Protein AF-A0A195F3Y2-F1 (afdb_monomer_lite)

Structure (mmCIF, N/CA/C/O backbone):
data_AF-A0A195F3Y2-F1
#
_entry.id   AF-A0A195F3Y2-F1
#
loop_
_atom_site.group_PDB
_atom_site.id
_atom_site.type_symbol
_atom_site.label_atom_id
_atom_site.label_alt_id
_atom_site.label_comp_id
_atom_site.label_asym_id
_atom_site.label_entity_id
_atom_site.label_seq_id
_atom_site.pdbx_PDB_ins_code
_atom_site.Cartn_x
_atom_site.Cartn_y
_atom_site.Cartn_z
_atom_site.occupancy
_atom_site.B_iso_or_equiv
_atom_site.auth_seq_id
_atom_site.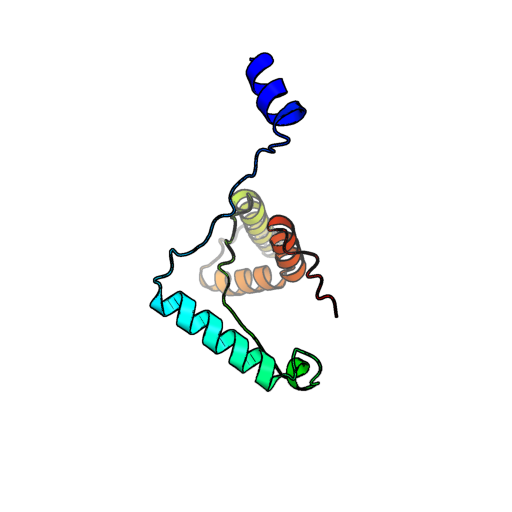auth_comp_id
_atom_site.auth_asym_id
_atom_site.auth_atom_id
_atom_site.pdbx_PDB_model_num
ATOM 1 N N . MET A 1 1 ? 20.994 25.272 -26.391 1.00 60.53 1 MET A N 1
ATOM 2 C CA . MET A 1 1 ? 20.183 24.185 -25.789 1.00 60.53 1 MET A CA 1
ATOM 3 C C . MET A 1 1 ? 19.407 23.308 -26.792 1.00 60.53 1 MET A C 1
ATOM 5 O O . MET A 1 1 ? 18.701 22.422 -26.342 1.00 60.53 1 MET A O 1
ATOM 9 N N . LYS A 1 2 ? 19.541 23.472 -28.125 1.00 79.38 2 LYS A N 1
ATOM 10 C CA . LYS A 1 2 ? 18.814 22.634 -29.110 1.00 79.38 2 LYS A CA 1
ATOM 11 C C . LYS A 1 2 ? 19.539 21.334 -29.495 1.00 79.38 2 LYS A C 1
ATOM 13 O O . LYS A 1 2 ? 18.905 20.293 -29.530 1.00 79.38 2 LYS A O 1
ATOM 18 N N . ALA A 1 3 ? 20.862 21.369 -29.679 1.00 87.94 3 ALA A N 1
ATOM 19 C CA . ALA A 1 3 ? 21.632 20.194 -30.112 1.00 87.94 3 ALA A CA 1
ATOM 20 C C . ALA A 1 3 ? 21.528 18.999 -29.142 1.00 87.94 3 ALA A C 1
ATOM 22 O O . ALA A 1 3 ? 21.267 17.881 -29.567 1.00 87.94 3 ALA A O 1
ATOM 23 N N . ILE A 1 4 ? 21.651 19.244 -27.831 1.00 89.94 4 ILE A N 1
ATOM 24 C CA . ILE A 1 4 ? 21.513 18.195 -26.805 1.00 89.94 4 ILE A CA 1
ATOM 25 C C . ILE A 1 4 ? 20.095 17.606 -26.802 1.00 89.94 4 ILE A C 1
ATOM 27 O O . ILE A 1 4 ? 19.940 16.396 -26.691 1.00 89.94 4 ILE A O 1
ATOM 31 N N . HIS A 1 5 ? 19.064 18.442 -26.956 1.00 88.75 5 HIS A N 1
ATOM 32 C CA . HIS A 1 5 ? 17.676 17.982 -27.013 1.00 88.75 5 HIS A CA 1
ATOM 33 C C . HIS A 1 5 ? 17.433 17.075 -28.227 1.00 88.75 5 HIS A C 1
ATOM 35 O O . HIS A 1 5 ? 16.867 16.001 -28.067 1.00 88.75 5 HIS A O 1
ATOM 41 N N . THR A 1 6 ? 17.906 17.471 -29.413 1.00 93.06 6 THR A N 1
ATOM 42 C CA . THR A 1 6 ? 17.807 16.675 -30.649 1.00 93.06 6 THR A CA 1
ATOM 43 C C . THR A 1 6 ? 18.561 15.351 -30.533 1.00 93.06 6 THR A C 1
ATOM 45 O O . THR A 1 6 ? 18.027 14.303 -30.872 1.00 93.06 6 THR A O 1
ATOM 48 N N . ILE A 1 7 ? 19.776 15.353 -29.979 1.00 94.25 7 ILE A N 1
ATOM 49 C CA . ILE A 1 7 ? 20.533 14.111 -29.768 1.00 94.25 7 ILE A CA 1
ATOM 50 C C . ILE A 1 7 ? 19.792 13.174 -28.809 1.00 94.25 7 ILE A C 1
ATOM 52 O O . ILE A 1 7 ? 19.632 11.996 -29.112 1.00 94.25 7 ILE A O 1
ATOM 56 N N . LEU A 1 8 ? 19.302 13.682 -27.677 1.00 93.38 8 LEU A N 1
ATOM 57 C CA . LEU A 1 8 ? 18.614 12.863 -26.680 1.00 93.38 8 LEU A CA 1
ATOM 58 C C . LEU A 1 8 ? 17.268 12.332 -27.193 1.00 93.38 8 LEU A C 1
ATOM 60 O O . LEU A 1 8 ? 17.008 11.136 -27.097 1.00 93.38 8 LEU A O 1
ATOM 64 N N . HIS A 1 9 ? 16.416 13.190 -27.745 1.00 90.88 9 HIS A N 1
ATOM 65 C CA . HIS A 1 9 ? 15.065 12.792 -28.133 1.00 90.88 9 HIS A CA 1
ATOM 66 C C . HIS A 1 9 ? 14.990 12.170 -29.527 1.00 90.88 9 HIS A C 1
ATOM 68 O O . HIS A 1 9 ? 14.334 11.145 -29.673 1.00 90.88 9 HIS A O 1
ATOM 74 N N . ASP A 1 10 ? 15.677 12.731 -30.523 1.00 91.44 10 ASP A N 1
ATOM 75 C CA . ASP A 1 10 ? 15.483 12.335 -31.923 1.00 91.44 10 ASP A CA 1
ATOM 76 C C . ASP A 1 10 ? 16.459 11.225 -32.341 1.00 91.44 10 ASP A C 1
ATOM 78 O O . ASP A 1 10 ? 16.068 10.280 -33.020 1.00 91.44 10 ASP A O 1
ATOM 82 N N . HIS A 1 11 ? 17.720 11.289 -31.896 1.00 95.00 11 HIS A N 1
ATOM 83 C CA . HIS A 1 11 ? 18.724 10.271 -32.239 1.00 95.00 11 HIS A CA 1
ATOM 84 C C . HIS A 1 11 ? 18.772 9.110 -31.240 1.00 95.00 11 HIS A C 1
ATOM 86 O O . HIS A 1 11 ? 18.889 7.955 -31.643 1.00 95.00 11 HIS A O 1
ATOM 92 N N . LEU A 1 12 ? 18.690 9.400 -29.938 1.00 95.12 12 LEU A N 1
ATOM 93 C CA . LEU A 1 12 ? 18.783 8.392 -28.874 1.00 95.12 12 LEU A CA 1
ATOM 94 C C . LEU A 1 12 ? 17.417 7.919 -28.363 1.00 95.12 12 LEU A C 1
ATOM 96 O O . LEU A 1 12 ? 17.365 6.951 -27.606 1.00 95.12 12 LEU A O 1
ATOM 100 N N . SER A 1 13 ? 16.317 8.573 -28.757 1.00 92.69 13 SER A N 1
ATOM 101 C CA . SER A 1 13 ? 14.949 8.221 -28.336 1.00 92.69 13 SER A CA 1
ATOM 102 C C . SER A 1 13 ? 14.760 8.135 -26.815 1.00 92.69 13 SER A C 1
ATOM 104 O O . SER A 1 13 ? 13.888 7.417 -26.317 1.00 92.69 13 SER A O 1
ATOM 106 N N . VAL A 1 14 ? 15.566 8.866 -26.040 1.00 93.06 14 VAL A N 1
ATOM 107 C CA . VAL A 1 14 ? 15.429 8.896 -24.585 1.00 93.06 14 VAL A CA 1
ATOM 108 C C . VAL A 1 14 ? 14.364 9.903 -24.169 1.00 93.06 14 VAL A C 1
ATOM 110 O O . VAL A 1 14 ? 14.152 10.945 -24.785 1.00 93.06 14 VAL A O 1
ATOM 113 N N . ARG A 1 15 ? 13.668 9.586 -23.081 1.00 89.19 15 ARG A N 1
ATOM 114 C CA . ARG A 1 15 ? 12.588 10.399 -22.516 1.00 89.19 15 ARG A CA 1
ATOM 115 C C . ARG A 1 15 ? 12.882 10.693 -21.058 1.00 89.19 15 ARG A C 1
ATOM 117 O O . ARG A 1 15 ? 13.332 9.814 -20.324 1.00 89.19 15 ARG A O 1
ATOM 124 N N . LYS A 1 16 ? 12.598 11.921 -20.622 1.00 86.25 16 LYS A N 1
ATOM 125 C CA . LYS A 1 16 ? 12.709 12.279 -19.208 1.00 86.25 16 LYS A CA 1
ATOM 126 C C . LYS A 1 16 ? 11.662 11.492 -18.422 1.00 86.25 16 LYS A C 1
ATOM 128 O O . LYS A 1 16 ? 10.464 11.654 -1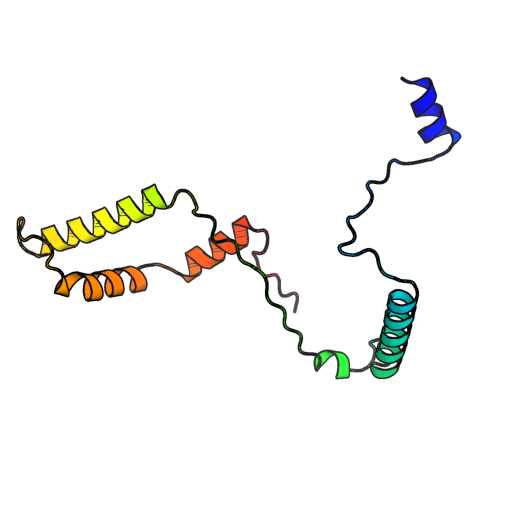8.645 1.00 86.25 16 LYS A O 1
ATOM 133 N N . LEU A 1 17 ? 12.121 10.648 -17.506 1.00 85.62 17 LEU A N 1
ATOM 134 C CA . LEU A 1 17 ? 11.267 9.949 -16.556 1.00 85.62 17 LEU A CA 1
ATOM 135 C C . LEU A 1 17 ? 11.397 10.632 -15.199 1.00 85.62 17 LEU A C 1
ATOM 137 O O . LEU A 1 17 ? 12.502 10.869 -14.715 1.00 85.62 17 LEU A O 1
ATOM 141 N N . CYS A 1 18 ? 10.264 10.954 -14.586 1.00 82.50 18 CYS A N 1
ATOM 142 C CA . CYS A 1 18 ? 10.240 11.327 -13.181 1.00 82.50 18 CYS A CA 1
ATOM 143 C C . CYS A 1 18 ? 10.225 10.039 -12.354 1.00 82.50 18 CYS A C 1
ATOM 145 O O . CYS A 1 18 ? 9.312 9.221 -12.497 1.00 82.50 18 CYS A O 1
ATOM 147 N N . SER A 1 19 ? 11.233 9.847 -11.506 1.00 81.56 19 SER A N 1
ATOM 148 C CA . SER A 1 19 ? 11.276 8.715 -10.581 1.00 81.56 19 SER A CA 1
ATOM 149 C C . SER A 1 19 ? 10.114 8.796 -9.590 1.00 81.56 19 SER A C 1
ATOM 151 O O . SER A 1 19 ? 9.790 9.869 -9.082 1.00 81.56 19 SER A O 1
ATOM 153 N N . ARG A 1 20 ? 9.476 7.657 -9.303 1.00 87.56 20 ARG A N 1
ATOM 154 C CA . ARG A 1 20 ? 8.443 7.565 -8.261 1.00 87.56 20 ARG A CA 1
ATOM 155 C C . ARG A 1 20 ? 9.107 7.470 -6.889 1.00 87.56 20 ARG A C 1
ATOM 157 O O . ARG A 1 20 ? 10.095 6.755 -6.738 1.00 87.56 20 ARG A O 1
ATOM 164 N N . TRP A 1 21 ? 8.534 8.147 -5.896 1.00 89.12 21 TRP A N 1
ATOM 165 C CA . TRP A 1 21 ? 8.955 8.005 -4.504 1.00 89.12 21 TRP A CA 1
ATOM 166 C C . TRP A 1 21 ? 8.657 6.593 -3.996 1.00 89.12 21 TRP A C 1
ATOM 168 O O . TRP A 1 21 ? 7.543 6.090 -4.149 1.00 89.12 21 TRP A O 1
ATOM 178 N N . ILE A 1 22 ? 9.664 5.962 -3.395 1.00 87.50 22 ILE A N 1
ATOM 179 C CA . ILE A 1 22 ? 9.545 4.665 -2.728 1.00 87.50 22 ILE A CA 1
ATOM 180 C C . ILE A 1 22 ? 9.650 4.936 -1.220 1.00 87.50 22 ILE A C 1
ATOM 182 O O . ILE A 1 22 ? 10.655 5.509 -0.805 1.00 87.50 22 ILE A O 1
ATOM 186 N N . PRO A 1 23 ? 8.657 4.543 -0.397 1.00 87.88 23 PRO A N 1
ATOM 187 C CA . PRO A 1 23 ? 8.615 4.903 1.025 1.00 87.88 23 PRO A CA 1
ATOM 188 C C . PRO A 1 23 ? 9.818 4.434 1.848 1.00 87.88 23 PRO A C 1
ATOM 190 O O . PRO A 1 23 ? 10.181 5.073 2.827 1.00 87.88 23 PRO A O 1
ATOM 193 N N . HIS A 1 24 ? 10.424 3.304 1.473 1.00 90.62 24 HIS A N 1
ATOM 194 C CA . HIS A 1 24 ? 11.511 2.700 2.233 1.00 90.62 24 HIS A CA 1
ATOM 195 C C . HIS A 1 24 ? 12.542 2.058 1.307 1.00 90.62 24 HIS A C 1
ATOM 197 O O . HIS A 1 24 ? 12.185 1.353 0.359 1.00 90.62 24 HIS A O 1
ATOM 203 N N . ASN A 1 25 ? 13.824 2.235 1.623 1.00 94.12 25 ASN A N 1
ATOM 204 C CA . ASN A 1 25 ? 14.902 1.515 0.957 1.00 94.12 25 ASN A CA 1
ATOM 205 C C . ASN A 1 25 ? 15.063 0.124 1.589 1.00 94.12 25 ASN A C 1
ATOM 207 O O . ASN A 1 25 ? 15.506 0.000 2.727 1.00 94.12 25 ASN A O 1
ATOM 211 N N . LEU A 1 26 ? 14.613 -0.922 0.899 1.00 95.81 26 LEU A N 1
ATOM 212 C CA . LEU A 1 26 ? 14.570 -2.277 1.455 1.00 95.81 26 LEU A CA 1
ATOM 213 C C . LEU A 1 26 ? 15.937 -2.966 1.405 1.00 95.81 26 LEU A C 1
ATOM 215 O O . LEU A 1 26 ? 16.638 -2.896 0.393 1.00 95.81 26 LEU A O 1
ATOM 219 N N . THR A 1 27 ? 16.262 -3.724 2.454 1.00 97.56 27 THR A N 1
ATOM 220 C CA . THR A 1 27 ? 17.413 -4.636 2.450 1.00 97.56 27 THR A CA 1
ATOM 221 C C . THR A 1 27 ? 17.165 -5.820 1.517 1.00 97.56 27 THR A C 1
ATOM 223 O O . THR A 1 27 ? 16.024 -6.145 1.177 1.00 97.56 27 THR A O 1
ATOM 226 N N . GLU A 1 28 ? 18.230 -6.507 1.104 1.00 97.75 28 GLU A N 1
ATOM 227 C CA . GLU A 1 28 ? 18.093 -7.643 0.188 1.00 97.75 28 GLU A CA 1
ATOM 228 C C . GLU A 1 28 ? 17.259 -8.782 0.797 1.00 97.75 28 GLU A C 1
ATOM 230 O O . GLU A 1 28 ? 16.372 -9.330 0.142 1.00 97.75 28 GLU A O 1
ATOM 235 N N . ALA A 1 29 ? 17.432 -9.046 2.095 1.00 97.94 29 ALA A N 1
ATOM 236 C CA . ALA A 1 29 ? 16.613 -10.007 2.830 1.00 97.94 29 ALA A CA 1
ATOM 237 C C . ALA A 1 29 ? 15.118 -9.627 2.833 1.00 97.94 29 ALA A C 1
ATOM 239 O O . ALA A 1 29 ? 14.259 -10.483 2.615 1.00 97.94 29 ALA A O 1
ATOM 240 N N . GLN A 1 30 ? 14.783 -8.342 3.011 1.00 97.75 30 GLN A N 1
ATOM 241 C CA . GLN A 1 30 ? 13.394 -7.865 2.955 1.00 97.75 30 GLN A CA 1
ATOM 242 C C . GLN A 1 30 ? 12.784 -8.036 1.558 1.00 97.75 30 GLN A C 1
ATOM 244 O O . GLN A 1 30 ? 11.621 -8.426 1.436 1.00 97.75 30 GLN A O 1
ATOM 249 N N . LYS A 1 31 ? 13.552 -7.784 0.491 1.00 97.31 31 LYS A N 1
ATOM 250 C CA . LYS A 1 31 ? 13.090 -8.013 -0.888 1.00 97.31 31 LYS A CA 1
ATOM 251 C C . LYS A 1 31 ? 12.809 -9.491 -1.139 1.00 97.31 31 LYS A C 1
ATOM 253 O O . LYS A 1 31 ? 11.742 -9.826 -1.654 1.00 97.31 31 LYS A O 1
ATOM 258 N N . GLN A 1 32 ? 13.724 -10.370 -0.733 1.00 98.19 32 GLN A N 1
ATOM 259 C CA . GLN A 1 32 ? 13.554 -11.817 -0.867 1.00 98.19 32 GLN A CA 1
ATOM 260 C C . GLN A 1 32 ? 12.327 -12.312 -0.098 1.00 98.19 32 GLN A C 1
ATOM 262 O O . GLN A 1 32 ? 11.516 -13.056 -0.654 1.00 98.19 32 GLN A O 1
ATOM 267 N N . ALA A 1 33 ? 12.136 -11.841 1.137 1.00 98.12 33 ALA A N 1
ATOM 268 C CA . ALA A 1 33 ? 10.952 -12.148 1.930 1.00 98.12 33 ALA A CA 1
ATOM 269 C C . ALA A 1 33 ? 9.666 -11.707 1.213 1.00 98.12 33 ALA A C 1
ATOM 271 O O . ALA A 1 33 ? 8.754 -12.515 1.053 1.00 98.12 33 ALA A O 1
ATOM 272 N N . ARG A 1 34 ? 9.609 -10.476 0.687 1.00 97.62 34 ARG A N 1
ATOM 273 C CA . ARG A 1 34 ? 8.444 -9.989 -0.075 1.00 97.62 34 ARG A CA 1
ATOM 274 C C . ARG A 1 34 ? 8.145 -10.855 -1.297 1.00 97.62 34 ARG A C 1
ATOM 276 O O . ARG A 1 34 ? 6.993 -11.214 -1.512 1.00 97.62 34 ARG A O 1
ATOM 283 N N . VAL A 1 35 ? 9.159 -11.225 -2.083 1.00 97.94 35 VAL A N 1
ATOM 284 C CA . VAL A 1 35 ? 8.974 -12.100 -3.255 1.00 97.94 35 VAL A CA 1
ATOM 285 C C . VAL A 1 35 ? 8.456 -13.476 -2.839 1.00 97.94 35 VAL A C 1
ATOM 287 O O . VAL A 1 35 ? 7.555 -14.010 -3.490 1.00 97.94 35 VAL A O 1
ATOM 290 N N . LYS A 1 36 ? 8.997 -14.048 -1.759 1.00 98.38 36 LYS A N 1
ATOM 291 C CA . LYS A 1 36 ? 8.550 -15.336 -1.218 1.00 98.38 36 LYS A CA 1
ATOM 292 C C . LYS A 1 36 ? 7.072 -15.282 -0.824 1.00 98.38 36 LYS A C 1
ATOM 294 O O . LYS A 1 36 ? 6.291 -16.083 -1.332 1.00 98.38 36 LYS A O 1
ATOM 299 N N . TRP A 1 37 ? 6.682 -14.291 -0.024 1.00 97.75 37 TRP A N 1
ATOM 300 C CA . TRP A 1 37 ? 5.294 -14.086 0.399 1.00 97.75 37 TRP A CA 1
ATOM 301 C C . TRP A 1 37 ? 4.346 -13.900 -0.791 1.00 97.75 37 TRP A C 1
ATOM 303 O O . TRP A 1 37 ? 3.293 -14.532 -0.849 1.00 97.75 37 TRP A O 1
ATOM 313 N N . SER A 1 38 ? 4.734 -13.109 -1.795 1.00 96.94 38 SER A N 1
ATOM 314 C CA . SER A 1 38 ? 3.930 -12.932 -3.011 1.00 96.94 38 SER A CA 1
ATOM 315 C C . SER A 1 38 ? 3.715 -14.244 -3.772 1.00 96.94 38 SER A C 1
ATOM 317 O O . SER A 1 38 ? 2.607 -14.514 -4.236 1.00 96.94 38 SER A O 1
ATOM 319 N N . LYS A 1 39 ? 4.748 -15.089 -3.892 1.00 97.69 39 LYS A N 1
ATOM 320 C CA . LYS A 1 39 ? 4.632 -16.407 -4.543 1.00 97.69 39 LYS A CA 1
ATOM 321 C C . LYS A 1 39 ? 3.701 -17.341 -3.768 1.00 97.69 39 LYS A C 1
ATOM 323 O O . LYS A 1 39 ? 2.890 -18.034 -4.383 1.00 97.69 39 LYS A O 1
ATOM 328 N N . GLU A 1 40 ? 3.792 -17.344 -2.442 1.00 97.00 40 GLU A N 1
ATOM 329 C CA . GLU A 1 40 ? 2.916 -18.136 -1.571 1.00 97.00 40 GLU A CA 1
ATOM 330 C C . GLU A 1 40 ? 1.454 -17.687 -1.690 1.00 97.00 40 GLU A C 1
ATOM 332 O O . GLU A 1 40 ? 0.572 -18.521 -1.902 1.00 97.00 40 GLU A O 1
ATOM 337 N N . MET A 1 41 ? 1.199 -16.376 -1.671 1.00 95.56 41 MET A N 1
ATOM 338 C CA . MET A 1 41 ? -0.136 -15.804 -1.874 1.00 95.56 41 MET A CA 1
ATOM 339 C C . MET A 1 41 ? -0.712 -16.162 -3.248 1.00 95.56 41 MET A C 1
ATOM 341 O O . MET A 1 41 ? -1.853 -16.615 -3.344 1.00 95.56 41 MET A O 1
ATOM 345 N N . LEU A 1 42 ? 0.083 -16.048 -4.317 1.00 95.62 42 LEU A N 1
ATOM 346 C CA . LEU A 1 42 ? -0.344 -16.447 -5.661 1.00 95.62 42 LEU A CA 1
ATOM 347 C C . LEU A 1 42 ? -0.727 -17.928 -5.729 1.00 95.62 42 LEU A C 1
ATOM 349 O O . LEU A 1 42 ? -1.719 -18.270 -6.373 1.00 95.62 42 LEU A O 1
ATOM 353 N N . LYS A 1 43 ? 0.030 -18.809 -5.067 1.00 95.69 43 LYS A N 1
ATOM 354 C CA . LYS A 1 43 ? -0.304 -20.236 -4.991 1.00 95.69 43 LYS A CA 1
ATOM 355 C C . LYS A 1 43 ? -1.603 -20.454 -4.211 1.00 95.69 43 LYS A C 1
ATOM 357 O O . LYS A 1 43 ? -2.479 -21.164 -4.697 1.00 95.69 43 LYS A O 1
ATOM 362 N N . LYS A 1 44 ? -1.751 -19.803 -3.053 1.00 94.75 44 LYS A N 1
ATOM 363 C CA . LYS A 1 44 ? -2.925 -19.911 -2.169 1.00 94.75 44 LYS A CA 1
ATOM 364 C C . LYS A 1 44 ? -4.232 -19.536 -2.871 1.00 94.75 44 LYS A C 1
ATOM 366 O O . LYS A 1 44 ? -5.237 -20.211 -2.687 1.00 94.75 44 LYS A O 1
ATOM 371 N N . PHE A 1 45 ? -4.214 -18.500 -3.706 1.00 95.44 45 PHE A N 1
ATOM 372 C CA . PHE A 1 45 ? -5.414 -17.991 -4.378 1.00 95.44 45 PHE A CA 1
ATOM 373 C C . PHE A 1 45 ? -5.556 -18.443 -5.837 1.00 95.44 45 PHE A C 1
ATOM 375 O O . PHE A 1 45 ? -6.294 -17.824 -6.602 1.00 95.44 45 PHE A O 1
ATOM 382 N N . ASN A 1 46 ? -4.857 -19.508 -6.250 1.00 94.12 46 ASN A N 1
ATOM 383 C CA . ASN A 1 46 ? -4.853 -20.003 -7.634 1.00 94.12 46 ASN A CA 1
ATOM 384 C C . ASN A 1 46 ? -4.632 -18.874 -8.663 1.00 94.12 46 ASN A C 1
ATOM 386 O O . ASN A 1 46 ? -5.379 -18.724 -9.631 1.00 94.12 46 ASN A O 1
ATOM 390 N N . ARG A 1 47 ? -3.635 -18.018 -8.404 1.00 91.88 47 ARG A N 1
ATOM 391 C CA . ARG A 1 47 ? -3.310 -16.824 -9.205 1.00 91.88 47 ARG A CA 1
ATOM 392 C C . ARG A 1 47 ? -4.506 -15.880 -9.406 1.00 91.88 47 ARG A C 1
ATOM 394 O O . ARG A 1 47 ? -4.645 -15.285 -10.467 1.00 91.88 47 ARG A O 1
ATOM 401 N N . GLY A 1 48 ? -5.372 -15.775 -8.399 1.00 88.31 48 GLY A N 1
ATOM 402 C CA . GLY A 1 48 ? -6.566 -14.929 -8.418 1.00 88.31 48 GLY A CA 1
ATOM 403 C C . GLY A 1 48 ? -7.826 -15.604 -8.966 1.00 88.31 48 GLY A C 1
ATOM 404 O O . GLY A 1 48 ? -8.878 -14.984 -8.959 1.00 88.31 48 GLY A O 1
ATOM 405 N N . ARG A 1 49 ? -7.759 -16.866 -9.413 1.00 91.06 49 ARG A N 1
ATOM 406 C CA . ARG A 1 49 ? -8.935 -17.605 -9.916 1.00 91.06 49 ARG A CA 1
ATOM 407 C C . ARG A 1 49 ? -9.796 -18.216 -8.814 1.00 91.06 49 ARG A C 1
ATOM 409 O O . ARG A 1 49 ? -10.863 -18.745 -9.095 1.00 91.06 49 ARG A O 1
ATOM 416 N N . SER A 1 50 ? -9.298 -18.240 -7.582 1.00 93.62 50 SER A N 1
ATOM 417 C CA . SER A 1 50 ? -10.042 -18.781 -6.450 1.00 93.62 50 SER A CA 1
ATOM 418 C C . SER A 1 50 ? -11.008 -17.739 -5.894 1.00 93.62 50 SER A C 1
ATOM 420 O O . SER A 1 50 ? -10.586 -16.636 -5.552 1.00 93.62 50 SER A O 1
ATOM 422 N N . ASN A 1 51 ? -12.267 -18.128 -5.6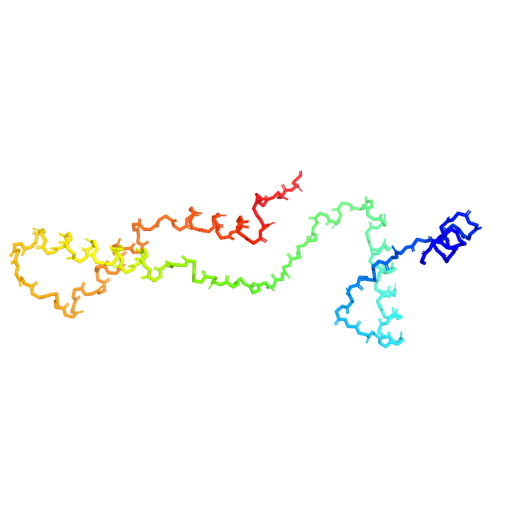79 1.00 93.19 51 ASN A N 1
ATOM 423 C CA . ASN A 1 51 ? -13.263 -17.281 -5.011 1.00 93.19 51 ASN A CA 1
ATOM 424 C C . ASN A 1 51 ? -12.865 -16.908 -3.570 1.00 93.19 51 ASN A C 1
ATOM 426 O O . ASN A 1 51 ? -13.421 -15.977 -3.001 1.00 93.19 51 ASN A O 1
ATOM 430 N N . LEU A 1 52 ? -11.864 -17.578 -2.985 1.00 89.94 52 LEU A N 1
ATOM 431 C CA . LEU A 1 52 ? -11.315 -17.220 -1.674 1.00 89.94 52 LEU A CA 1
ATOM 432 C C . LEU A 1 52 ? -10.745 -15.794 -1.624 1.00 89.94 52 LEU A C 1
ATOM 434 O O . LEU A 1 52 ? -10.611 -15.250 -0.532 1.00 89.94 52 LEU A O 1
ATOM 438 N N . VAL A 1 53 ? -10.409 -15.187 -2.769 1.00 91.25 53 VAL A N 1
ATOM 439 C CA . VAL A 1 53 ? -9.965 -13.784 -2.828 1.00 91.25 53 VAL A CA 1
ATOM 440 C C . VAL A 1 53 ? -11.044 -12.839 -2.287 1.00 91.25 53 VAL A C 1
ATOM 442 O O . VAL A 1 53 ? -10.706 -11.880 -1.601 1.00 91.25 53 VAL A O 1
ATOM 445 N N . TYR A 1 54 ? -12.329 -13.143 -2.504 1.00 91.50 54 TYR A N 1
ATOM 446 C CA . TYR A 1 54 ? -13.448 -12.331 -2.008 1.00 91.50 54 TYR A CA 1
ATOM 447 C C . TYR A 1 54 ? -13.620 -12.384 -0.486 1.00 91.50 54 TYR A C 1
ATOM 449 O O . TYR A 1 54 ? -14.300 -11.540 0.085 1.00 91.50 54 TYR A O 1
ATOM 457 N N . ASN A 1 55 ? -12.972 -13.341 0.181 1.00 93.31 55 ASN A N 1
ATOM 458 C CA . ASN A 1 55 ? -13.005 -13.464 1.637 1.00 93.31 55 ASN A CA 1
ATOM 459 C C . ASN A 1 55 ? -11.888 -12.656 2.321 1.00 93.31 55 ASN A C 1
ATOM 461 O O . ASN A 1 55 ? -11.753 -12.711 3.544 1.00 93.31 55 ASN A O 1
ATOM 465 N N . ILE A 1 56 ? -11.041 -11.951 1.561 1.00 91.69 56 ILE A N 1
ATOM 466 C CA . ILE A 1 56 ? -9.963 -11.136 2.121 1.00 91.69 56 ILE A CA 1
ATOM 467 C C . ILE A 1 56 ? -10.555 -9.819 2.630 1.00 91.69 56 ILE A C 1
ATOM 469 O O . ILE A 1 56 ? -11.009 -8.989 1.849 1.00 91.69 56 ILE A O 1
ATOM 473 N N . VAL A 1 57 ? -10.485 -9.609 3.943 1.00 93.06 57 VAL A N 1
ATOM 474 C CA . VAL A 1 57 ? -10.813 -8.332 4.587 1.00 93.06 57 VAL A CA 1
ATOM 475 C C . VAL A 1 57 ? -9.507 -7.629 4.955 1.00 93.06 57 VAL A C 1
ATOM 477 O O . VAL A 1 57 ? -8.670 -8.207 5.647 1.00 93.06 57 VAL A O 1
ATOM 480 N N . THR A 1 58 ? -9.319 -6.394 4.488 1.00 94.06 58 THR A N 1
ATOM 481 C CA . THR A 1 58 ? -8.153 -5.554 4.810 1.00 94.06 58 THR A CA 1
ATOM 482 C C . THR A 1 58 ? -8.596 -4.268 5.493 1.00 94.06 58 THR A C 1
ATOM 484 O O . THR A 1 58 ? -9.607 -3.689 5.103 1.00 94.06 58 THR A O 1
ATOM 487 N N . GLY A 1 59 ? -7.814 -3.788 6.455 1.00 93.44 59 GLY A N 1
ATOM 488 C CA . GLY A 1 59 ? -7.988 -2.478 7.074 1.00 93.44 59 GLY A CA 1
ATOM 489 C C . GLY A 1 59 ? -6.629 -1.836 7.323 1.00 93.44 59 GLY A C 1
ATOM 490 O O . GLY A 1 59 ? -5.659 -2.548 7.579 1.00 93.44 59 GLY A O 1
ATOM 491 N N . ASP A 1 60 ? -6.570 -0.514 7.209 1.00 93.62 60 ASP A N 1
ATOM 492 C CA . ASP A 1 60 ? -5.409 0.301 7.562 1.00 93.62 60 ASP A CA 1
ATOM 493 C C . ASP A 1 60 ? -5.897 1.658 8.085 1.00 93.62 60 ASP A C 1
ATOM 495 O O . ASP A 1 60 ? -7.025 2.079 7.801 1.00 93.62 60 ASP A O 1
ATOM 499 N N . GLU A 1 61 ? -5.061 2.340 8.853 1.00 91.00 61 GLU A N 1
ATOM 500 C CA . GLU A 1 61 ? -5.371 3.642 9.428 1.00 91.00 61 GLU A CA 1
ATOM 501 C C . GLU A 1 61 ? -4.750 4.744 8.572 1.00 91.00 61 GLU A C 1
ATOM 503 O O . GLU A 1 61 ? -3.570 4.725 8.233 1.00 91.00 61 GLU A O 1
ATOM 508 N N . THR A 1 62 ? -5.549 5.745 8.209 1.00 84.75 62 THR A N 1
ATOM 509 C CA . THR A 1 62 ? -5.052 6.932 7.508 1.00 84.75 62 THR A CA 1
ATOM 510 C C . THR A 1 62 ? -5.264 8.156 8.378 1.00 84.75 62 THR A C 1
ATOM 512 O O . THR A 1 62 ? -6.369 8.411 8.856 1.00 84.75 62 THR A O 1
ATOM 515 N N . TRP A 1 63 ? -4.208 8.951 8.547 1.00 85.94 63 TRP A N 1
ATOM 516 C CA . TRP A 1 63 ? -4.310 10.254 9.189 1.00 85.94 63 TRP A CA 1
ATOM 517 C C . TRP A 1 63 ? -5.109 11.203 8.300 1.00 85.94 63 TRP A C 1
ATOM 519 O O . TRP A 1 63 ? -4.634 11.665 7.262 1.00 85.94 63 TRP A O 1
ATOM 529 N N . ILE A 1 64 ? -6.334 11.509 8.717 1.00 79.19 64 ILE A N 1
ATOM 530 C CA . ILE A 1 64 ? -7.128 12.568 8.103 1.00 79.19 64 ILE A CA 1
ATOM 531 C C . ILE A 1 64 ? -6.725 13.866 8.787 1.00 79.19 64 ILE A C 1
ATOM 533 O O . ILE A 1 64 ? -7.089 14.128 9.935 1.00 79.19 64 ILE A O 1
ATOM 537 N N . TYR A 1 65 ? -5.957 14.689 8.078 1.00 69.56 65 TYR A N 1
ATOM 538 C CA . TYR A 1 65 ? -5.711 16.049 8.527 1.00 69.56 65 TYR A CA 1
ATOM 539 C C . TYR A 1 65 ? -7.047 16.789 8.564 1.00 69.56 65 TYR A C 1
ATOM 541 O O . TYR A 1 65 ? -7.638 17.083 7.525 1.00 69.56 65 TYR A O 1
ATOM 549 N N . SER A 1 66 ? -7.514 17.116 9.770 1.00 59.94 66 SER A N 1
ATOM 550 C CA . SER A 1 66 ? -8.565 18.111 9.957 1.00 59.94 66 SER A CA 1
ATOM 551 C C . SER A 1 66 ? -7.987 19.462 9.556 1.00 59.94 66 SER A C 1
ATOM 553 O O . SER A 1 66 ? -7.477 20.212 10.388 1.00 59.94 66 SER A O 1
ATOM 555 N N . TYR A 1 67 ? -8.019 19.759 8.259 1.00 47.28 67 TYR A N 1
ATOM 556 C CA . TYR A 1 67 ? -7.719 21.089 7.766 1.00 47.28 67 TYR A CA 1
ATOM 557 C C . TYR A 1 67 ? -8.725 22.033 8.433 1.00 47.28 67 TYR A C 1
ATOM 559 O O . TYR A 1 67 ? -9.932 21.905 8.218 1.00 47.28 67 TYR A O 1
ATOM 567 N N . GLU A 1 68 ? -8.260 22.964 9.274 1.00 48.12 68 GLU A N 1
ATOM 568 C CA . GLU A 1 68 ? -9.090 24.083 9.728 1.00 48.12 68 GLU A CA 1
ATOM 569 C C . GLU A 1 68 ? -9.416 24.938 8.489 1.00 48.12 68 GLU A C 1
ATOM 571 O O . GLU A 1 68 ? -8.740 25.914 8.169 1.00 48.12 68 GLU A O 1
ATOM 576 N N . LEU A 1 69 ? -10.441 24.530 7.738 1.00 41.81 69 LEU A N 1
ATOM 577 C CA . LEU A 1 69 ? -10.947 25.163 6.523 1.00 41.81 69 LEU A CA 1
ATOM 578 C C . LEU A 1 69 ? -11.495 26.553 6.832 1.00 41.81 69 LEU A C 1
ATOM 580 O O . LEU A 1 69 ? -12.707 26.699 6.920 1.00 41.81 69 LEU A O 1
ATOM 584 N N . LYS A 1 70 ? -10.657 27.575 7.065 1.00 41.91 70 LYS A N 1
ATOM 585 C CA . LYS A 1 70 ? -11.108 28.957 7.360 1.00 41.91 70 LYS A CA 1
ATOM 586 C C . LYS A 1 70 ? -12.288 28.998 8.359 1.00 41.91 70 LYS A C 1
ATOM 588 O O . LYS A 1 70 ? -13.109 29.914 8.362 1.00 41.91 70 LYS A O 1
ATOM 593 N N . SER A 1 71 ? -12.402 27.977 9.209 1.00 45.59 71 SER A N 1
ATOM 594 C CA . SER A 1 71 ? -13.626 27.690 9.950 1.00 45.59 71 SER A CA 1
ATOM 595 C C . SER A 1 71 ? -13.601 28.433 11.267 1.00 45.59 71 SER A C 1
ATOM 597 O O . SER A 1 71 ? -14.639 28.633 11.868 1.00 45.59 71 SER A O 1
ATOM 599 N N . LYS A 1 72 ? -12.461 28.999 11.673 1.00 45.44 72 LYS A N 1
ATOM 600 C CA . LYS A 1 72 ? -12.448 30.014 12.724 1.00 45.44 72 LYS A CA 1
ATOM 601 C C . LYS A 1 72 ? -13.307 31.225 12.385 1.00 45.44 72 LYS A C 1
ATOM 603 O O . LYS A 1 72 ? -13.790 31.844 13.313 1.00 45.44 72 LYS A O 1
ATOM 608 N N . GLN A 1 73 ? -13.567 31.560 11.119 1.00 47.53 73 GLN A N 1
ATOM 609 C CA . GLN A 1 73 ? -14.544 32.611 10.818 1.00 47.53 73 GLN A CA 1
ATOM 610 C C . GLN A 1 73 ? -15.968 32.051 10.791 1.00 47.53 73 GLN A C 1
ATOM 612 O O . GLN A 1 73 ? -16.820 32.572 11.498 1.00 47.53 73 GLN A O 1
ATOM 617 N N . ASN A 1 74 ? -16.226 30.940 10.096 1.00 46.59 74 ASN A N 1
ATOM 618 C CA . ASN A 1 74 ? -17.583 30.386 9.991 1.00 46.59 74 ASN A CA 1
ATOM 619 C C . ASN A 1 74 ? -18.106 29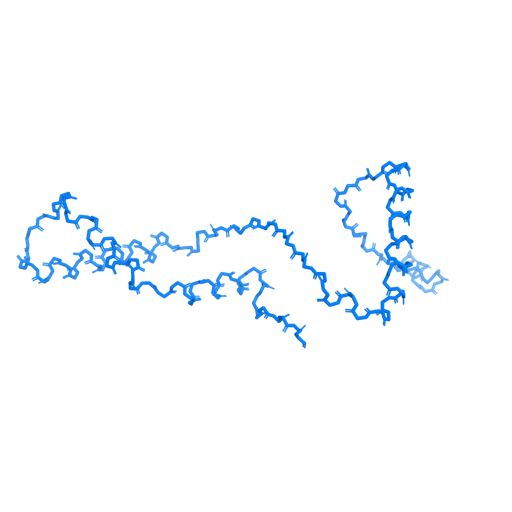.718 11.275 1.00 46.59 74 ASN A C 1
ATOM 621 O O . ASN A 1 74 ? -19.273 29.898 11.589 1.00 46.59 74 ASN A O 1
ATOM 625 N N . ASN A 1 75 ? -17.273 29.034 12.062 1.00 51.84 75 ASN A N 1
ATOM 626 C CA . ASN A 1 75 ? -17.618 28.453 13.368 1.00 51.84 75 ASN A CA 1
ATOM 627 C C . ASN A 1 75 ? -17.703 29.518 14.458 1.00 51.84 75 ASN A C 1
ATOM 629 O O . ASN A 1 75 ? -18.541 29.406 15.345 1.00 51.84 75 ASN A O 1
ATOM 633 N N . LEU A 1 76 ? -16.883 30.573 14.395 1.00 52.78 76 LEU A N 1
ATOM 634 C CA . LEU A 1 76 ? -17.053 31.720 15.286 1.00 52.78 76 LEU A CA 1
ATOM 635 C C . LEU A 1 76 ? -18.333 32.473 14.926 1.00 52.78 76 LEU A C 1
ATOM 637 O O . LEU A 1 76 ? -19.054 32.876 15.826 1.00 52.78 76 LEU A O 1
ATOM 641 N N . LEU A 1 77 ? -18.665 32.618 13.639 1.00 56.22 77 LEU A N 1
ATOM 642 C CA . LEU A 1 77 ? -19.945 33.171 13.189 1.00 56.22 77 LEU A CA 1
ATOM 643 C C . LEU A 1 77 ? -21.122 32.250 13.534 1.00 56.22 77 LEU A C 1
ATOM 645 O O . LEU A 1 77 ? -22.163 32.756 13.922 1.00 56.22 77 LEU A O 1
ATOM 649 N N . PHE A 1 78 ? -20.976 30.928 13.448 1.00 58.06 78 PHE A N 1
ATOM 650 C CA . PHE A 1 78 ? -22.008 29.948 13.800 1.00 58.06 78 PHE A CA 1
ATOM 651 C C . PHE A 1 78 ? -22.231 29.892 15.313 1.00 58.06 78 PHE A C 1
ATOM 653 O O . PHE A 1 78 ? -23.359 30.036 15.768 1.00 58.06 78 PHE A O 1
ATOM 660 N N . GLY A 1 79 ? -21.159 29.808 16.102 1.00 60.28 79 GLY A N 1
ATOM 661 C CA . GLY A 1 79 ? -21.200 29.918 17.558 1.00 60.28 79 GLY A CA 1
ATOM 662 C C . GLY A 1 79 ? -21.775 31.262 18.008 1.00 60.28 79 GLY A C 1
ATOM 663 O O . GLY A 1 79 ? -22.664 31.288 18.852 1.00 60.28 79 GLY A O 1
ATOM 664 N N . LYS A 1 80 ? -21.369 32.376 17.378 1.00 66.12 80 LYS A N 1
ATOM 665 C CA . LYS A 1 80 ? -21.970 33.703 17.608 1.00 66.12 80 LYS A CA 1
ATOM 666 C C . LYS A 1 80 ? -23.450 33.736 17.223 1.00 66.12 80 LYS A C 1
ATOM 668 O O . LYS A 1 80 ? -24.237 34.266 17.992 1.00 66.12 80 LYS A O 1
ATOM 673 N N . LYS A 1 81 ? -23.851 33.160 16.084 1.00 68.50 81 LYS A N 1
ATOM 674 C CA . LYS A 1 81 ? -25.258 33.074 15.648 1.00 68.50 81 LYS A CA 1
ATOM 675 C C . LYS A 1 81 ? -26.102 32.269 16.629 1.00 68.50 81 LYS A C 1
ATOM 677 O O . LYS A 1 81 ? -27.191 32.703 16.968 1.00 68.50 81 LYS A O 1
ATOM 682 N N . ILE A 1 82 ? -25.601 31.141 17.123 1.00 69.81 82 ILE A N 1
ATOM 683 C CA . ILE A 1 82 ? -26.334 30.298 18.070 1.00 69.81 82 ILE A CA 1
ATOM 684 C C . ILE A 1 82 ? -26.448 30.967 19.438 1.00 69.81 82 ILE A C 1
ATOM 686 O O . ILE A 1 82 ? -27.529 30.969 20.019 1.00 69.81 82 ILE A O 1
ATOM 690 N N . ILE A 1 83 ? -25.370 31.583 19.928 1.00 70.31 83 ILE A N 1
ATOM 691 C CA . ILE A 1 83 ? -25.400 32.357 21.175 1.00 70.31 83 ILE A CA 1
ATOM 692 C C . ILE A 1 83 ? -26.351 33.556 21.037 1.00 70.31 83 ILE A C 1
ATOM 694 O O . ILE A 1 83 ? -27.110 33.840 21.960 1.00 70.31 83 ILE A O 1
ATOM 698 N N . ASN A 1 84 ? -26.358 34.233 19.884 1.00 70.69 84 ASN A N 1
ATOM 699 C CA . ASN A 1 84 ? -27.275 35.338 19.609 1.00 70.69 84 ASN A CA 1
ATOM 700 C C . ASN A 1 84 ? -28.732 34.867 19.521 1.00 70.69 84 ASN A C 1
ATOM 702 O O . ASN A 1 84 ? -29.584 35.483 20.145 1.00 70.69 84 ASN A O 1
ATOM 706 N N . ASN A 1 85 ? -29.022 33.767 18.822 1.00 73.56 85 ASN A N 1
ATOM 707 C CA . ASN A 1 85 ? -30.371 33.197 18.748 1.00 73.56 85 ASN A CA 1
ATOM 708 C C . ASN A 1 85 ? -30.873 32.771 20.131 1.00 73.56 85 ASN A C 1
ATOM 710 O O . ASN A 1 85 ? -31.980 33.129 20.508 1.00 73.56 85 ASN A O 1
ATOM 714 N N . TRP A 1 86 ? -30.037 32.101 20.930 1.00 72.69 86 TRP A N 1
ATOM 715 C CA . TRP A 1 86 ? -30.376 31.763 22.314 1.00 72.69 86 TRP A CA 1
ATOM 716 C C . TRP A 1 86 ? -30.660 33.018 23.154 1.00 72.69 86 TRP A C 1
ATOM 718 O O . TRP A 1 86 ? -31.610 33.045 23.932 1.00 72.69 86 TRP A O 1
ATOM 728 N N . ARG A 1 87 ? -29.875 34.087 22.973 1.00 70.00 87 ARG A N 1
ATOM 729 C CA . ARG A 1 87 ? -30.093 35.368 23.660 1.00 70.00 87 ARG A CA 1
ATOM 730 C C . ARG A 1 87 ? -31.399 36.054 23.227 1.00 70.00 87 ARG A C 1
ATOM 732 O O . ARG A 1 87 ? -32.041 36.674 24.070 1.00 70.00 87 ARG A O 1
ATOM 739 N N . LEU A 1 88 ? -31.790 35.934 21.956 1.00 72.06 88 LEU A N 1
ATOM 740 C CA . LEU A 1 88 ? -33.069 36.439 21.438 1.00 72.06 88 LEU A CA 1
ATOM 741 C C . LEU A 1 88 ? -34.259 35.635 21.988 1.00 72.06 88 LEU A C 1
ATOM 743 O O . LEU A 1 88 ? -35.278 36.223 22.330 1.00 72.06 88 LEU A O 1
ATOM 747 N N . GLU A 1 89 ? -34.116 34.313 22.128 1.00 73.75 89 GLU A N 1
ATOM 748 C CA . GLU A 1 89 ? -35.145 33.422 22.691 1.00 73.75 89 GLU A CA 1
ATOM 749 C C . GLU A 1 89 ? -35.373 33.644 24.202 1.00 73.75 89 GLU A C 1
ATOM 751 O O . GLU A 1 89 ? -36.468 33.395 24.695 1.00 73.75 89 GLU A O 1
ATOM 756 N N . ASN A 1 90 ? -34.365 34.128 24.941 1.00 68.50 90 ASN A N 1
ATOM 757 C CA . ASN A 1 90 ? -34.393 34.261 26.408 1.00 68.50 90 ASN A CA 1
ATOM 758 C C . ASN A 1 90 ? -34.429 35.728 26.897 1.00 68.50 90 ASN A C 1
ATOM 760 O O . ASN A 1 90 ? -33.826 36.059 27.914 1.00 68.50 90 ASN A O 1
ATOM 764 N N . ASN A 1 91 ? -35.129 36.616 26.180 1.00 60.34 91 ASN A N 1
ATOM 765 C CA . ASN A 1 91 ? -35.345 38.029 26.543 1.00 60.34 91 ASN A CA 1
ATOM 766 C C . ASN A 1 91 ? -34.058 38.834 26.851 1.00 60.34 91 ASN A C 1
ATOM 768 O O . ASN A 1 91 ? -33.825 39.299 27.964 1.00 60.34 91 ASN A O 1
ATOM 772 N N . ASN A 1 92 ? -33.257 39.072 25.806 1.00 60.28 92 ASN A N 1
ATOM 773 C CA . ASN A 1 92 ? -32.421 40.268 25.597 1.00 60.28 92 ASN A CA 1
ATOM 774 C C . ASN A 1 92 ? -31.495 40.745 26.738 1.00 60.28 92 ASN A C 1
ATOM 776 O O . ASN A 1 92 ? -31.204 41.937 26.826 1.00 60.28 92 ASN A O 1
ATOM 780 N N . GLY A 1 93 ? -30.931 39.864 27.568 1.00 57.88 93 GLY A N 1
ATOM 781 C CA . GLY A 1 93 ? -29.946 40.362 28.539 1.00 57.88 93 GLY A CA 1
ATOM 782 C C . GLY A 1 93 ? -29.233 39.354 29.417 1.00 57.88 93 GLY A C 1
ATOM 783 O O . GLY A 1 93 ? -28.117 39.640 29.859 1.00 57.88 93 GLY A O 1
ATOM 784 N N . GLU A 1 94 ? -29.805 38.173 29.651 1.00 67.88 94 GLU A N 1
ATOM 785 C CA . GLU A 1 94 ? -29.158 37.218 30.545 1.00 67.88 94 GLU A CA 1
ATOM 786 C C . GLU A 1 94 ? -27.824 36.720 29.970 1.00 67.88 94 GLU A C 1
ATOM 788 O O . GLU A 1 94 ? -27.693 36.334 28.801 1.00 67.88 94 GLU A O 1
ATOM 793 N N . ARG A 1 95 ? -26.780 36.779 30.805 1.00 69.25 95 ARG A N 1
ATOM 794 C CA . ARG A 1 95 ? -25.469 36.219 30.467 1.00 69.25 95 ARG A CA 1
ATOM 795 C C . ARG A 1 95 ? -25.581 34.701 30.527 1.00 69.25 95 ARG A C 1
ATOM 797 O O . ARG A 1 95 ? -26.061 34.157 31.516 1.00 69.25 95 ARG A O 1
ATOM 804 N N . LEU A 1 96 ? -25.090 34.038 29.481 1.00 73.19 96 LEU A N 1
ATOM 805 C CA . LEU A 1 96 ? -25.038 32.582 29.406 1.00 73.19 96 LEU A CA 1
ATOM 806 C C . LEU A 1 96 ? -24.295 32.026 30.633 1.00 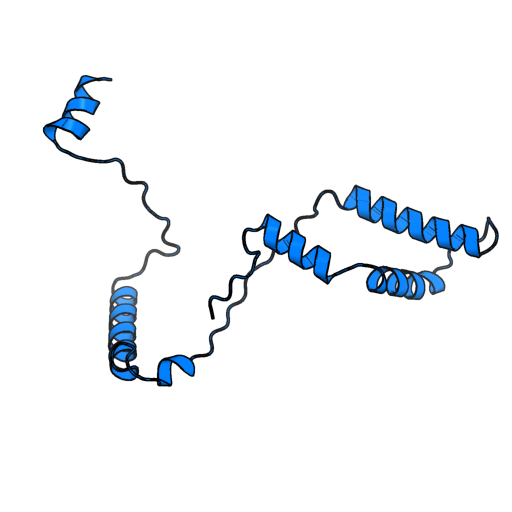73.19 96 LEU A C 1
ATOM 808 O O . LEU A 1 96 ? -23.109 32.308 30.827 1.00 73.19 96 LEU A O 1
ATOM 812 N N . LYS A 1 97 ? -25.009 31.276 31.474 1.00 80.50 97 LYS A N 1
ATOM 813 C CA . LYS A 1 97 ? -24.453 30.641 32.673 1.00 80.50 97 LYS A CA 1
ATOM 814 C C . LYS A 1 97 ? -23.702 29.357 32.308 1.00 80.50 97 LYS A C 1
ATOM 816 O O . LYS A 1 97 ? -23.910 28.774 31.242 1.00 80.50 97 LYS A O 1
ATOM 821 N N . LYS A 1 98 ? -22.777 28.934 33.181 1.00 77.81 98 LYS A N 1
ATOM 822 C CA . LYS A 1 98 ? -21.826 27.853 32.871 1.00 77.81 98 LYS A CA 1
ATOM 823 C C . LYS A 1 98 ? -22.507 26.490 32.654 1.00 77.81 98 LYS A C 1
ATOM 825 O O . LYS A 1 98 ? -22.088 25.700 31.813 1.00 77.81 98 LYS A O 1
ATOM 830 N N . ASP A 1 99 ? -23.562 26.238 33.408 1.00 79.56 99 ASP A N 1
ATOM 831 C CA . ASP A 1 99 ? -24.448 25.074 33.331 1.00 79.56 99 ASP A CA 1
ATOM 832 C C . ASP A 1 99 ? -25.154 24.939 31.971 1.00 79.56 99 ASP A C 1
ATOM 834 O O . ASP A 1 99 ? -25.404 23.828 31.508 1.00 79.56 99 ASP A O 1
ATOM 838 N N . MET A 1 100 ? -25.382 26.053 31.273 1.00 75.44 100 MET A N 1
ATOM 839 C CA . MET A 1 100 ? -26.076 26.079 29.982 1.00 75.44 100 MET A CA 1
ATOM 840 C C . MET A 1 100 ? -25.162 25.814 28.773 1.00 75.44 100 MET A C 1
ATOM 842 O O . MET A 1 100 ? -25.663 25.609 27.664 1.00 75.44 100 MET A O 1
ATOM 846 N N . PHE A 1 101 ? -23.832 25.752 28.949 1.00 77.94 101 PHE A N 1
ATOM 847 C CA . PHE A 1 101 ? -22.908 25.492 27.833 1.00 77.94 101 PHE A CA 1
ATOM 848 C C . PHE A 1 101 ? -23.049 24.088 27.251 1.00 77.94 101 PHE A C 1
ATOM 850 O O . PHE A 1 101 ? -23.065 23.940 26.032 1.00 77.94 101 PHE A O 1
ATOM 857 N N . ALA A 1 102 ? -23.139 23.055 28.092 1.00 75.38 102 ALA A N 1
ATOM 858 C CA . ALA A 1 102 ? -23.189 21.674 27.613 1.00 75.38 102 ALA A CA 1
ATOM 859 C C . ALA A 1 102 ? -24.471 21.370 26.805 1.00 75.38 102 ALA A C 1
ATOM 861 O O . ALA A 1 102 ? -24.351 20.813 25.710 1.00 75.38 102 ALA A O 1
ATOM 862 N N . PRO A 1 103 ? -25.679 21.783 27.244 1.00 81.12 103 PRO A N 1
ATOM 863 C CA . PRO A 1 103 ? -26.896 21.650 26.440 1.00 81.12 103 PRO A CA 1
ATOM 864 C C . PRO A 1 103 ? -26.832 22.416 25.115 1.00 81.12 103 PRO A C 1
ATOM 866 O O . PRO A 1 103 ? -27.237 21.890 24.076 1.00 81.12 103 PRO A O 1
ATOM 869 N N . LEU A 1 104 ? -26.289 23.639 25.130 1.00 77.81 104 LEU A N 1
ATOM 870 C CA . LEU A 1 104 ? -26.162 24.462 23.930 1.00 77.81 104 LEU A CA 1
ATOM 871 C C . LEU A 1 104 ? -25.188 23.829 22.930 1.00 77.81 104 LEU A C 1
ATOM 873 O O . LEU A 1 104 ? -25.541 23.665 21.765 1.00 77.81 104 LEU A O 1
ATOM 877 N N . LEU A 1 105 ? -24.011 23.389 23.388 1.00 73.56 105 LEU A N 1
ATOM 878 C CA . LEU A 1 105 ? -23.039 22.658 22.570 1.00 73.56 105 LEU A CA 1
ATOM 879 C C . LEU A 1 105 ? -23.650 21.385 21.988 1.00 73.56 105 LEU A C 1
ATOM 881 O O . LEU A 1 105 ? -23.525 21.141 20.791 1.00 73.56 105 LEU A O 1
ATOM 885 N N . LYS A 1 106 ? -24.385 20.615 22.791 1.00 76.44 106 LYS A N 1
ATOM 886 C CA . LYS A 1 106 ? -25.091 19.422 22.322 1.00 76.44 106 LYS A CA 1
ATOM 887 C C . LYS A 1 106 ? -26.071 19.762 21.190 1.00 76.44 106 LYS A C 1
ATOM 889 O O . LYS A 1 106 ? -26.002 19.147 20.131 1.00 76.44 106 LYS A O 1
ATOM 894 N N . LYS A 1 107 ? -26.909 20.795 21.356 1.00 76.12 107 LYS A N 1
ATOM 895 C CA . LYS A 1 107 ? -27.830 21.290 20.311 1.00 76.12 107 LYS A CA 1
ATOM 896 C C . LYS A 1 107 ? -27.081 21.730 19.046 1.00 76.12 107 LYS A C 1
ATOM 898 O O . LYS A 1 107 ? -27.560 21.469 17.949 1.00 76.12 107 LYS A O 1
ATOM 903 N N . THR A 1 108 ? -25.905 22.348 19.191 1.00 69.75 108 THR A N 1
ATOM 904 C CA . THR A 1 108 ? -25.074 22.776 18.051 1.00 69.75 108 THR A CA 1
ATOM 905 C C . THR A 1 108 ? -24.475 21.602 17.283 1.00 69.75 108 THR A C 1
ATOM 907 O O . THR A 1 108 ? -24.484 21.604 16.062 1.00 69.75 108 THR A O 1
ATOM 910 N N . VAL A 1 109 ? -23.986 20.576 17.980 1.00 68.75 109 VAL A N 1
ATOM 911 C CA . VAL A 1 109 ? -23.382 19.398 17.347 1.00 68.75 109 VAL A CA 1
ATOM 912 C C . VAL A 1 109 ? -24.435 18.596 16.588 1.00 68.75 109 VAL A C 1
ATOM 914 O O . VAL A 1 109 ? -24.162 18.142 15.482 1.00 68.75 109 VAL A O 1
ATOM 917 N N . TYR A 1 110 ? -25.654 18.485 17.126 1.00 72.25 110 TYR A N 1
ATOM 918 C CA . TYR A 1 110 ? -26.763 17.828 16.426 1.00 72.25 110 TYR A CA 1
ATOM 919 C C . TYR A 1 110 ? -27.334 18.631 15.254 1.00 72.25 110 TYR A C 1
ATOM 921 O O . TYR A 1 110 ? -27.964 18.038 14.384 1.00 72.25 110 TYR A O 1
ATOM 929 N N . SER A 1 111 ? -27.143 19.954 15.215 1.00 70.19 111 SER A N 1
ATOM 930 C CA . SER A 1 111 ? -27.592 20.782 14.088 1.00 70.19 111 SER A CA 1
ATOM 931 C C . SER A 1 111 ? -26.564 20.889 12.959 1.00 70.19 111 SER A C 1
ATOM 933 O O . SER A 1 111 ? -26.888 21.413 11.893 1.00 70.19 111 SER A O 1
ATOM 935 N N . ILE A 1 112 ? -25.339 20.398 13.166 1.00 70.62 112 ILE A N 1
ATOM 936 C CA . ILE A 1 112 ? -24.309 20.336 12.129 1.00 70.62 112 ILE A CA 1
ATOM 937 C C . ILE A 1 112 ? -24.548 19.104 11.254 1.00 70.62 112 ILE A C 1
ATOM 939 O O . ILE A 1 112 ? -24.596 17.974 11.740 1.00 70.62 112 ILE A O 1
ATOM 943 N N . ASP A 1 113 ? -24.621 19.318 9.940 1.00 73.50 113 ASP A N 1
ATOM 944 C CA . ASP A 1 113 ? -24.620 18.232 8.962 1.00 73.50 113 ASP A CA 1
ATOM 945 C C . ASP A 1 113 ? -23.204 17.650 8.817 1.00 73.50 113 ASP A C 1
ATOM 947 O O . ASP A 1 113 ? -22.419 18.007 7.931 1.00 73.50 113 ASP A O 1
ATOM 951 N N . LEU A 1 114 ? -22.879 16.739 9.736 1.00 65.81 114 LEU A N 1
ATOM 952 C CA . LEU A 1 114 ? -21.632 15.979 9.752 1.00 65.81 114 LEU A CA 1
ATOM 953 C C . LEU A 1 114 ? -21.408 15.202 8.449 1.00 65.81 114 LEU A C 1
ATOM 955 O O . LEU A 1 114 ? -20.259 15.020 8.049 1.00 65.81 114 LEU A O 1
ATOM 959 N N . ILE A 1 115 ? -22.476 14.779 7.765 1.00 68.62 115 ILE A N 1
ATOM 960 C CA . ILE A 1 115 ? -22.389 14.009 6.521 1.00 68.62 115 ILE A CA 1
ATOM 961 C C . ILE A 1 115 ? -21.900 14.914 5.391 1.00 68.62 115 ILE A C 1
ATOM 963 O O . ILE A 1 115 ? -20.969 14.548 4.671 1.00 68.62 115 ILE A O 1
ATOM 967 N N . SER A 1 116 ? -22.478 16.107 5.245 1.00 67.38 116 SER A N 1
ATOM 968 C CA . SER A 1 116 ? -22.020 17.100 4.266 1.00 67.38 116 SER A CA 1
ATOM 969 C C . SER A 1 116 ? -20.599 17.580 4.569 1.00 67.38 116 SER A C 1
ATOM 971 O O . SER A 1 116 ? -19.759 17.633 3.669 1.00 67.38 116 SER A O 1
ATOM 973 N N . MET A 1 117 ? -20.271 17.831 5.842 1.00 67.62 117 MET A N 1
ATOM 974 C CA . MET A 1 117 ? -18.906 18.185 6.250 1.00 67.62 117 MET A CA 1
ATOM 975 C C . MET A 1 117 ? -17.887 17.093 5.910 1.00 67.62 117 MET A C 1
ATOM 977 O O . MET A 1 117 ? -16.837 17.401 5.347 1.00 67.62 117 MET A O 1
ATOM 981 N N . ALA A 1 118 ? -18.196 15.829 6.206 1.00 64.69 118 ALA A N 1
ATOM 982 C CA . ALA A 1 118 ? -17.325 14.706 5.881 1.00 64.69 118 ALA A CA 1
ATOM 983 C C . ALA A 1 118 ? -17.148 14.554 4.363 1.00 64.69 118 ALA A C 1
ATOM 985 O O . ALA A 1 118 ? -16.021 14.428 3.890 1.00 64.69 118 ALA A O 1
ATOM 986 N N . LYS A 1 119 ? -18.236 14.645 3.582 1.00 69.12 119 LYS A N 1
ATOM 987 C CA . LYS A 1 119 ? -18.183 14.604 2.109 1.00 69.12 119 LYS A CA 1
ATOM 988 C C . LYS A 1 119 ? -17.301 15.711 1.536 1.00 69.12 119 LYS A C 1
ATOM 990 O O . LYS A 1 119 ? -16.452 15.425 0.697 1.00 69.12 119 LYS A O 1
ATOM 995 N N . ASN A 1 120 ? -17.460 16.944 2.014 1.00 67.69 120 ASN A N 1
ATOM 996 C CA . ASN A 1 120 ? -16.635 18.074 1.588 1.00 67.69 120 ASN A CA 1
ATOM 997 C C . ASN A 1 120 ? -15.162 17.863 1.959 1.00 67.69 120 ASN A C 1
ATOM 999 O O . ASN A 1 120 ? -14.294 18.098 1.125 1.00 67.69 120 ASN A O 1
ATOM 1003 N N . GLY A 1 121 ? -14.886 17.346 3.163 1.00 68.19 121 GLY A N 1
ATOM 1004 C CA . GLY A 1 121 ? -13.538 16.970 3.595 1.00 68.19 121 GLY A CA 1
ATOM 1005 C C . GLY A 1 121 ? -12.889 15.953 2.654 1.00 68.19 121 GLY A C 1
ATOM 1006 O O . GLY A 1 121 ? -11.788 16.182 2.149 1.00 68.19 121 GLY A O 1
ATOM 1007 N N . PHE A 1 122 ? -13.604 14.872 2.335 1.00 70.69 122 PHE A N 1
ATOM 1008 C CA . PHE A 1 122 ? -13.129 13.865 1.389 1.00 70.69 122 PHE A CA 1
ATOM 1009 C C . PHE A 1 122 ? -12.960 14.422 -0.034 1.00 70.69 122 PHE A C 1
ATOM 1011 O O . PHE A 1 122 ? -11.996 14.049 -0.699 1.00 70.69 122 PHE A O 1
ATOM 1018 N N . GLN A 1 123 ? -13.812 15.348 -0.496 1.00 70.00 123 GLN A N 1
ATOM 1019 C CA . GLN A 1 123 ? -13.621 16.039 -1.783 1.00 70.00 123 GLN A CA 1
ATOM 1020 C C . GLN A 1 123 ? -12.331 16.861 -1.802 1.00 70.00 123 GLN A C 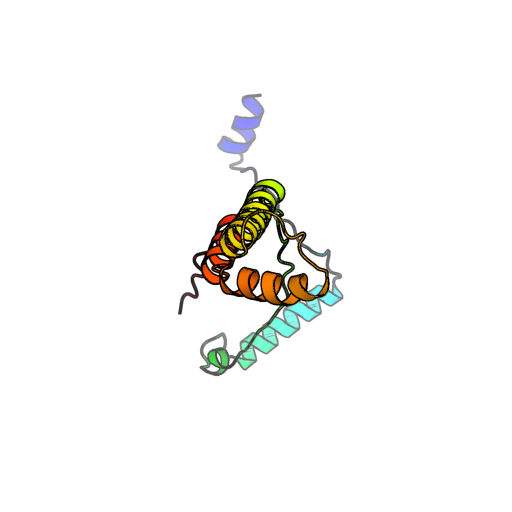1
ATOM 1022 O O . GLN A 1 123 ? -11.550 16.738 -2.742 1.00 70.00 123 GLN A O 1
ATOM 1027 N N . THR A 1 124 ? -12.059 17.652 -0.757 1.00 66.44 124 THR A N 1
ATOM 1028 C CA . THR A 1 124 ? -10.821 18.448 -0.673 1.00 66.44 124 THR A CA 1
ATOM 1029 C C . THR A 1 124 ? -9.557 17.597 -0.680 1.00 66.44 124 THR A C 1
ATOM 1031 O O . THR A 1 124 ? -8.533 18.036 -1.195 1.00 66.44 124 THR A O 1
ATOM 1034 N N . CYS A 1 125 ? -9.620 16.380 -0.142 1.00 63.97 125 CYS A N 1
ATOM 1035 C CA . CYS A 1 125 ? -8.497 15.446 -0.139 1.00 63.97 125 CYS A CA 1
ATOM 1036 C C . CYS A 1 125 ? -8.455 14.528 -1.377 1.00 63.97 125 CYS A C 1
ATOM 1038 O O . CYS A 1 125 ? -7.600 13.649 -1.437 1.00 63.97 125 CYS A O 1
ATOM 1040 N N . GLY A 1 126 ? -9.359 14.697 -2.352 1.00 70.25 126 GLY A N 1
ATOM 1041 C CA . GLY A 1 126 ? -9.426 13.859 -3.557 1.00 70.25 126 GLY A CA 1
ATOM 1042 C C . GLY A 1 126 ? -9.897 12.419 -3.309 1.00 70.25 126 GLY A C 1
ATOM 1043 O O . GLY A 1 126 ? -9.687 11.553 -4.152 1.00 70.25 126 GLY A O 1
ATOM 1044 N N . LEU A 1 127 ? -10.518 12.157 -2.157 1.00 68.69 127 LEU A N 1
ATOM 1045 C CA . LEU A 1 127 ? -11.025 10.849 -1.727 1.00 68.69 127 LEU A CA 1
ATOM 1046 C C . LEU A 1 127 ? -12.533 10.676 -1.990 1.00 68.69 127 LEU A C 1
ATOM 1048 O O . LEU A 1 127 ? -13.086 9.618 -1.704 1.00 68.69 127 LEU A O 1
ATOM 1052 N N . TYR A 1 128 ? -13.215 11.705 -2.510 1.00 62.78 128 TYR A N 1
ATOM 1053 C CA . TYR A 1 128 ? -14.636 11.669 -2.870 1.00 62.78 128 TYR A CA 1
ATOM 1054 C C . TYR A 1 128 ? -14.859 11.963 -4.371 1.00 62.78 128 TYR A C 1
ATOM 1056 O O . TYR A 1 128 ? -14.225 12.884 -4.887 1.00 62.78 128 TYR A O 1
ATOM 1064 N N . PRO A 1 129 ? -15.812 11.288 -5.051 1.00 58.53 129 PRO A N 1
ATOM 1065 C CA . PRO A 1 129 ? -16.640 10.208 -4.519 1.00 58.53 129 PRO A CA 1
ATOM 1066 C C . PRO A 1 129 ? -15.771 9.007 -4.155 1.00 58.53 129 PRO A C 1
ATOM 1068 O O . PRO A 1 129 ? -14.850 8.669 -4.894 1.00 58.53 129 PRO A O 1
ATOM 1071 N N . LEU A 1 130 ? -16.060 8.395 -2.999 1.00 57.28 130 LEU A N 1
ATOM 1072 C CA . LEU A 1 130 ? -15.510 7.092 -2.639 1.00 57.28 130 LEU A CA 1
ATOM 1073 C C . LEU A 1 130 ? -16.089 6.120 -3.663 1.00 57.28 130 LEU A C 1
ATOM 1075 O O . LEU A 1 130 ? -17.147 5.531 -3.450 1.00 57.28 130 LEU A O 1
ATOM 1079 N N . HIS A 1 131 ? -15.458 6.034 -4.830 1.00 50.75 131 HIS A N 1
ATOM 1080 C CA . HIS A 1 131 ? -15.766 5.023 -5.816 1.00 50.75 131 HIS A CA 1
ATOM 1081 C C . HIS A 1 131 ? -15.197 3.727 -5.239 1.00 50.75 131 HIS A C 1
ATOM 1083 O O . HIS A 1 131 ? -14.111 3.277 -5.589 1.00 50.75 131 HIS A O 1
ATOM 1089 N N . LEU A 1 132 ? -15.938 3.142 -4.293 1.00 46.31 132 LEU A N 1
ATOM 1090 C CA . LEU A 1 132 ? -16.025 1.697 -4.236 1.00 46.31 132 LEU A CA 1
ATOM 1091 C C . LEU A 1 132 ? -16.555 1.298 -5.617 1.00 46.31 132 LEU A C 1
ATOM 1093 O O . LEU A 1 132 ? -17.761 1.317 -5.857 1.00 46.31 132 LEU A O 1
ATOM 1097 N N . MET A 1 133 ? -15.642 1.034 -6.552 1.00 34.69 133 MET A N 1
ATOM 1098 C CA . MET A 1 133 ? -15.924 0.104 -7.636 1.00 34.69 133 MET A CA 1
ATOM 1099 C C . MET A 1 133 ? -16.190 -1.238 -6.954 1.00 34.69 133 MET A C 1
ATOM 1101 O O . MET A 1 133 ? -15.260 -1.983 -6.644 1.00 34.69 133 MET A O 1
ATOM 1105 N N . LEU A 1 134 ? -17.460 -1.452 -6.608 1.00 37.09 134 LEU A N 1
ATOM 1106 C CA . LEU A 1 134 ? -18.064 -2.776 -6.645 1.00 37.09 134 LEU A CA 1
ATOM 1107 C C . LEU A 1 134 ? -18.062 -3.266 -8.096 1.00 37.09 134 LEU A C 1
ATOM 1109 O O . LEU A 1 134 ? -18.285 -2.419 -8.993 1.00 37.09 134 LEU A O 1
#

InterPro domains:
  IPR036397 Ribonuclease H superfamily [G3DSA:3.30.420.10] (21-107)
  IPR052709 Transposase-Methyltransferase Hybrid [PTHR46060] (3-76)

Sequence (134 aa):
MKAIHTILHDHLSVRKLCSRWIPHNLTEAQKQARVKWSKEMLKKFNRGRSNLVYNIVTGDETWIYSYELKSKQNNLLFGKKIINNWRLENNNGERLKKDMFAPLLKKTVYSIDLISMAKNGFQTCGLYPLHLML

Radius of gyration: 28.43 Å; chains: 1; bounding box: 57×61×66 Å

Organism: NCBI:txid34720

pLDDT: mean 77.49, std 16.39, range [34.69, 98.38]

Foldseek 3Di:
DVVVVCCQCVVVVHDDDDDDDDPDDDDPVRVVVVVVVVVVVCVVCVNVPRPCVVVDDDDDDDDQPPPPPVCCVVVVVLVVVLVVVVCVVVDNDDDDDPVVVVVSVVVSVVPDPPVVVVQVSCVVVVCPPVPPPD

Secondary structure (DSSP, 8-state):
-HHHHHIIIIIS---PPPPPP-S----HHHHHHHHHHHHHHHHHTGGGTSGGGGG--------------SHHHHHHHHHHHHHHHHHHHTTTT----GGGHHHHHHHHHHHS-HHHHHHHHHHHTT--S-----